Protein AF-A0A537FH44-F1 (afdb_monomer_lite)

pLDDT: mean 75.73, std 8.75, range [40.81, 87.25]

Radius of gyration: 15.37 Å; chains: 1; bounding box: 27×16×46 Å

Sequence (66 aa):
MHRPDRIGALVLTFAVIALYIGVANFLNWLSLASLPLGTVDALPIMVIDAAFLNLYVIRQRKRAQN

Structure (mmCIF, N/CA/C/O backbone):
data_AF-A0A537FH44-F1
#
_entry.id   AF-A0A537FH44-F1
#
loop_
_atom_site.group_PDB
_atom_site.id
_atom_site.type_symbol
_atom_site.label_atom_id
_atom_site.label_alt_id
_atom_site.label_comp_id
_atom_site.label_asym_id
_atom_site.label_entity_id
_atom_site.label_seq_id
_atom_site.pdbx_PDB_ins_code
_atom_site.Cartn_x
_atom_site.Cartn_y
_atom_site.Cartn_z
_atom_site.occupancy
_atom_site.B_iso_or_equiv
_atom_site.auth_seq_id
_atom_site.auth_comp_id
_atom_site.auth_asym_id
_atom_site.auth_atom_id
_atom_site.pdbx_PDB_model_num
ATOM 1 N N . MET A 1 1 ? -0.142 -9.064 29.784 1.00 40.81 1 MET A N 1
ATOM 2 C CA . MET A 1 1 ? 0.120 -9.578 28.419 1.00 40.81 1 MET A CA 1
ATOM 3 C C . MET A 1 1 ? -0.701 -8.769 27.420 1.00 40.81 1 MET A C 1
ATOM 5 O O . MET A 1 1 ? -1.901 -8.985 27.310 1.00 40.81 1 MET A O 1
ATOM 9 N N . HIS A 1 2 ? -0.080 -7.787 26.762 1.00 56.19 2 HIS A N 1
ATOM 10 C CA . HIS A 1 2 ? -0.722 -6.954 25.742 1.00 56.19 2 HIS A CA 1
ATOM 11 C C . HIS A 1 2 ? -0.905 -7.824 24.490 1.00 56.19 2 HIS A C 1
ATOM 13 O O . HIS A 1 2 ? 0.076 -8.186 23.844 1.00 56.19 2 HIS A O 1
ATOM 19 N N . ARG A 1 3 ? -2.134 -8.276 24.206 1.00 58.78 3 ARG A N 1
ATOM 20 C CA . ARG A 1 3 ? -2.397 -9.033 22.976 1.00 58.78 3 ARG A CA 1
ATOM 21 C C . ARG A 1 3 ? -2.118 -8.087 21.805 1.00 58.78 3 ARG A C 1
ATOM 23 O O . ARG A 1 3 ? -2.733 -7.022 21.784 1.00 58.78 3 ARG A O 1
ATOM 30 N N . PRO A 1 4 ? -1.225 -8.431 20.861 1.00 57.62 4 PRO A N 1
ATOM 31 C CA . PRO A 1 4 ? -1.022 -7.597 19.687 1.00 57.62 4 PRO A CA 1
ATOM 32 C C . PRO A 1 4 ? -2.367 -7.475 18.975 1.00 57.62 4 PRO A C 1
ATOM 34 O O . PRO A 1 4 ? -3.044 -8.485 18.746 1.00 57.62 4 PRO A O 1
ATOM 37 N N . ASP A 1 5 ? -2.793 -6.240 18.710 1.00 69.88 5 ASP A N 1
ATOM 38 C CA . ASP A 1 5 ? -4.075 -5.968 18.072 1.00 69.88 5 ASP A CA 1
ATOM 39 C C . ASP A 1 5 ? -3.990 -6.479 16.628 1.00 69.88 5 ASP A C 1
ATOM 41 O O . ASP A 1 5 ? -3.516 -5.795 15.722 1.00 69.88 5 ASP A O 1
ATOM 45 N N . ARG A 1 6 ? -4.369 -7.750 16.430 1.00 72.06 6 ARG A N 1
ATOM 46 C CA . ARG A 1 6 ? -4.261 -8.478 15.154 1.00 72.06 6 ARG A CA 1
ATOM 47 C C . ARG A 1 6 ? -4.928 -7.726 14.005 1.00 72.06 6 ARG A C 1
ATOM 49 O O . ARG A 1 6 ? -4.519 -7.872 12.860 1.00 72.06 6 ARG A O 1
ATOM 56 N N . ILE A 1 7 ? -5.935 -6.913 14.319 1.00 74.56 7 ILE A N 1
ATOM 57 C CA . ILE A 1 7 ? -6.626 -6.073 13.344 1.00 74.56 7 ILE A CA 1
ATOM 58 C C . ILE A 1 7 ? -5.743 -4.905 12.902 1.00 74.56 7 ILE A C 1
ATOM 60 O O . ILE A 1 7 ? -5.681 -4.629 11.712 1.00 74.56 7 ILE A O 1
ATOM 64 N N . GLY A 1 8 ? -5.020 -4.261 13.821 1.00 72.00 8 GLY A N 1
ATOM 65 C CA . GLY A 1 8 ? -4.073 -3.198 13.472 1.00 72.00 8 GLY A CA 1
ATOM 66 C C . GLY A 1 8 ? -2.930 -3.709 12.591 1.00 72.00 8 GLY A C 1
ATOM 67 O O . GLY A 1 8 ? -2.564 -3.053 11.622 1.00 72.00 8 GLY A O 1
ATOM 68 N N . ALA A 1 9 ? -2.428 -4.917 12.870 1.00 79.00 9 ALA A N 1
ATOM 69 C CA . ALA A 1 9 ? -1.414 -5.559 12.032 1.00 79.00 9 ALA A CA 1
ATOM 70 C C . ALA A 1 9 ? -1.932 -5.854 10.613 1.00 79.00 9 ALA A C 1
ATOM 72 O O . ALA A 1 9 ? -1.242 -5.559 9.644 1.00 79.00 9 ALA A O 1
ATOM 73 N N . LEU A 1 10 ? -3.163 -6.366 10.484 1.00 79.12 10 LEU A N 1
ATOM 74 C CA . LEU A 1 10 ? -3.804 -6.600 9.184 1.00 79.12 10 LEU A CA 1
ATOM 75 C C . LEU A 1 10 ? -3.960 -5.309 8.376 1.00 79.12 10 LEU A C 1
ATOM 77 O O . LEU A 1 10 ? -3.600 -5.282 7.205 1.00 79.12 10 LEU A O 1
ATOM 81 N N . VAL A 1 11 ? -4.450 -4.238 9.004 1.00 78.19 11 VAL A N 1
ATOM 82 C CA . VAL A 1 11 ? -4.612 -2.931 8.347 1.00 78.19 11 VAL A CA 1
ATOM 83 C C . VAL A 1 11 ? -3.264 -2.384 7.882 1.00 78.19 11 VAL A C 1
ATOM 85 O O . VAL A 1 11 ? -3.161 -1.892 6.764 1.00 78.19 11 VAL A O 1
ATOM 88 N N . LEU A 1 12 ? -2.214 -2.522 8.696 1.00 80.75 12 LEU A N 1
ATOM 89 C CA . LEU A 1 12 ? -0.870 -2.102 8.311 1.00 80.75 12 LEU A CA 1
ATOM 90 C C . LEU A 1 12 ? -0.348 -2.898 7.107 1.00 80.75 12 LEU A C 1
ATOM 92 O O . LEU A 1 12 ? 0.202 -2.311 6.181 1.00 80.75 12 LEU A O 1
ATOM 96 N N . THR A 1 13 ? -0.531 -4.221 7.094 1.00 81.75 13 THR A N 1
ATOM 97 C CA . THR A 1 13 ? -0.127 -5.060 5.958 1.00 81.75 13 THR A CA 1
ATOM 98 C C . THR A 1 13 ? -0.852 -4.655 4.678 1.00 81.75 13 THR A C 1
ATOM 100 O O . THR A 1 13 ? -0.211 -4.512 3.641 1.00 81.75 13 THR A O 1
ATOM 103 N N . PHE A 1 14 ? -2.163 -4.423 4.754 1.00 80.44 14 PHE A N 1
ATOM 104 C CA . PHE A 1 14 ? -2.958 -3.967 3.615 1.00 80.44 14 PHE A CA 1
ATOM 105 C C . PHE A 1 14 ? -2.493 -2.600 3.094 1.00 80.44 14 PHE A C 1
ATOM 107 O O . PHE A 1 14 ? -2.222 -2.475 1.900 1.00 80.44 14 PHE A O 1
ATOM 114 N N . ALA A 1 15 ? -2.241 -1.641 3.988 1.00 80.88 15 ALA A N 1
ATOM 115 C CA . ALA A 1 15 ? -1.724 -0.325 3.620 1.00 80.88 15 ALA A CA 1
ATOM 116 C C . ALA A 1 15 ? -0.348 -0.401 2.929 1.00 80.88 15 ALA A C 1
ATOM 118 O O . ALA A 1 15 ? -0.098 0.298 1.948 1.00 80.88 15 ALA A O 1
ATOM 119 N N . VAL A 1 16 ? 0.552 -1.270 3.406 1.00 85.62 16 VAL A N 1
ATOM 120 C CA . VAL A 1 16 ? 1.873 -1.477 2.782 1.00 85.62 16 VAL A CA 1
ATOM 121 C C . VAL A 1 16 ? 1.736 -2.082 1.382 1.00 85.62 16 VAL A C 1
ATOM 123 O O . VAL A 1 16 ? 2.433 -1.656 0.462 1.00 85.62 16 VAL A O 1
ATOM 126 N N . ILE A 1 17 ? 0.824 -3.042 1.197 1.00 83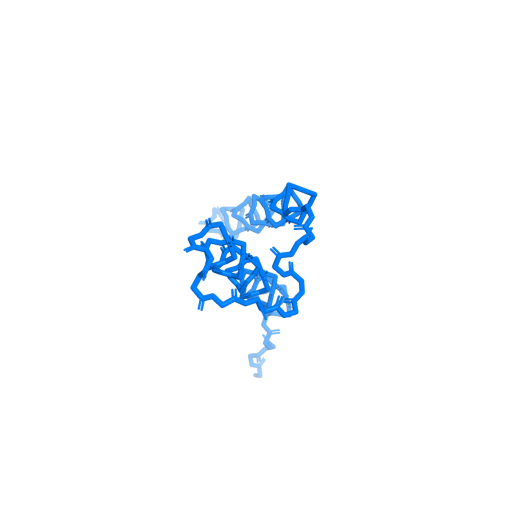.38 17 ILE A N 1
ATOM 127 C CA . ILE A 1 17 ? 0.552 -3.647 -0.114 1.00 83.38 17 ILE A CA 1
ATOM 128 C C . ILE A 1 17 ? -0.019 -2.602 -1.081 1.00 83.38 17 ILE A C 1
ATOM 130 O O . ILE A 1 17 ? 0.444 -2.504 -2.218 1.00 83.38 17 ILE A O 1
ATOM 134 N N . ALA A 1 18 ? -0.980 -1.792 -0.634 1.00 79.81 18 ALA A N 1
ATOM 135 C CA . ALA A 1 18 ? -1.565 -0.734 -1.450 1.00 79.81 18 ALA A CA 1
ATOM 136 C C . ALA A 1 18 ? -0.520 0.314 -1.860 1.00 79.81 18 ALA A C 1
ATOM 138 O O . ALA A 1 18 ? -0.462 0.707 -3.027 1.00 79.81 18 ALA A O 1
ATOM 139 N N . LEU A 1 19 ? 0.356 0.708 -0.929 1.00 83.94 19 LEU A N 1
ATOM 140 C CA . LEU A 1 19 ? 1.459 1.623 -1.207 1.00 83.94 19 LEU A CA 1
ATOM 141 C C . LEU A 1 19 ? 2.418 1.050 -2.260 1.00 83.94 19 LEU A C 1
ATOM 143 O O . LEU A 1 19 ? 2.769 1.752 -3.206 1.00 83.94 19 LEU A O 1
ATOM 1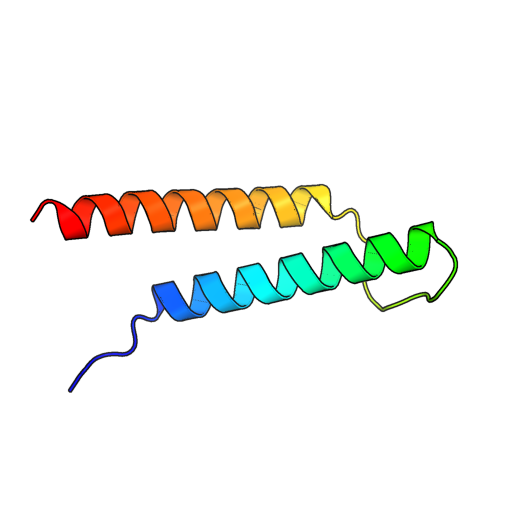47 N N . TYR A 1 20 ? 2.810 -0.222 -2.129 1.00 84.94 20 TYR A N 1
ATOM 148 C CA . TYR A 1 20 ? 3.682 -0.891 -3.098 1.00 84.94 20 TYR A CA 1
ATOM 149 C C . TYR A 1 20 ? 3.083 -0.873 -4.507 1.00 84.94 20 TYR A C 1
ATOM 151 O O . TYR A 1 20 ? 3.764 -0.503 -5.460 1.00 84.94 20 TYR A O 1
ATOM 159 N N . ILE A 1 21 ? 1.803 -1.223 -4.635 1.00 81.75 21 ILE A N 1
ATOM 160 C CA . ILE A 1 21 ? 1.124 -1.297 -5.934 1.00 81.75 21 ILE A CA 1
ATOM 161 C C . ILE A 1 21 ? 0.958 0.096 -6.544 1.00 81.75 21 ILE A C 1
ATOM 163 O O . ILE A 1 21 ? 1.197 0.273 -7.737 1.00 81.75 21 ILE A O 1
ATOM 167 N N . GLY A 1 22 ? 0.633 1.105 -5.730 1.00 80.56 22 GLY A N 1
ATOM 168 C CA . GLY A 1 22 ? 0.583 2.496 -6.180 1.00 80.56 22 GLY A CA 1
ATOM 169 C C . GLY A 1 22 ? 1.929 2.980 -6.727 1.00 80.56 22 GLY A C 1
ATOM 170 O O . GLY A 1 22 ? 1.984 3.546 -7.818 1.00 80.56 22 GLY A O 1
ATOM 171 N N . VAL A 1 23 ? 3.025 2.702 -6.014 1.00 84.50 23 VAL A N 1
ATOM 172 C CA . VAL A 1 23 ? 4.385 3.053 -6.456 1.00 84.50 23 VAL A CA 1
ATOM 173 C C . VAL A 1 23 ? 4.780 2.276 -7.713 1.00 84.50 23 VAL A C 1
ATOM 175 O O . VAL A 1 23 ? 5.319 2.867 -8.646 1.00 84.50 23 VAL A O 1
ATOM 178 N N . ALA A 1 24 ? 4.482 0.977 -7.778 1.00 84.19 24 ALA A N 1
ATOM 179 C CA . ALA A 1 24 ? 4.765 0.142 -8.943 1.00 84.19 24 ALA A CA 1
ATOM 180 C C . ALA A 1 24 ? 4.035 0.642 -10.200 1.00 84.19 24 ALA A C 1
ATOM 182 O O . ALA A 1 24 ? 4.660 0.771 -11.253 1.00 84.19 24 ALA A O 1
ATOM 183 N N . ASN A 1 25 ? 2.750 0.993 -10.081 1.00 81.56 25 ASN A N 1
ATOM 184 C CA . ASN A 1 25 ? 1.975 1.578 -11.178 1.00 81.56 25 ASN A CA 1
ATOM 185 C C . ASN A 1 25 ? 2.507 2.954 -11.585 1.00 81.56 25 ASN A C 1
ATOM 187 O O . ASN A 1 25 ? 2.602 3.240 -12.775 1.00 81.56 25 ASN A O 1
ATOM 191 N N . PHE A 1 26 ? 2.8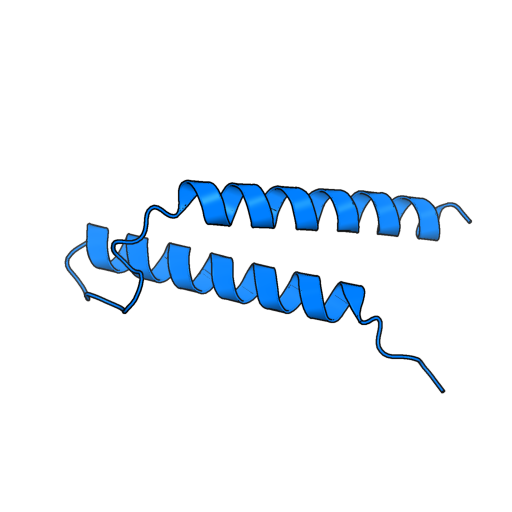91 3.798 -10.625 1.00 82.75 26 PHE A N 1
ATOM 192 C CA . PHE A 1 26 ? 3.447 5.119 -10.918 1.00 82.75 26 PHE A CA 1
ATOM 193 C C . PHE A 1 26 ? 4.781 5.034 -11.674 1.00 82.75 26 PHE A C 1
ATOM 195 O O . PHE A 1 26 ? 4.981 5.728 -12.670 1.00 82.75 26 PHE A O 1
ATOM 202 N N . LEU A 1 27 ? 5.676 4.140 -11.244 1.00 86.06 27 LEU A N 1
ATOM 203 C CA . LEU A 1 27 ? 6.961 3.906 -11.908 1.00 86.06 27 LEU A CA 1
ATOM 204 C C . LEU A 1 27 ? 6.790 3.305 -13.307 1.00 86.06 27 LEU A C 1
ATOM 206 O O . LEU A 1 27 ? 7.526 3.685 -14.221 1.00 86.06 27 LEU A O 1
ATOM 210 N N . ASN A 1 28 ? 5.806 2.419 -13.483 1.00 83.62 28 ASN A N 1
ATOM 211 C CA . ASN A 1 28 ? 5.472 1.857 -14.787 1.00 83.62 28 ASN A CA 1
ATOM 212 C C . ASN A 1 28 ? 4.866 2.917 -15.724 1.00 83.62 28 ASN A C 1
ATOM 214 O O . ASN A 1 28 ? 5.263 3.016 -16.880 1.00 83.62 28 ASN A O 1
ATOM 218 N N . TRP A 1 29 ? 3.967 3.770 -15.222 1.00 81.06 29 TRP A N 1
ATOM 219 C CA . TRP A 1 29 ? 3.382 4.870 -15.996 1.00 81.06 29 TRP A CA 1
ATOM 220 C C . TRP A 1 29 ? 4.443 5.853 -16.507 1.00 81.06 29 TRP A C 1
ATOM 222 O O . TRP A 1 29 ? 4.388 6.285 -17.656 1.00 81.06 29 TRP A O 1
ATOM 232 N N . LEU A 1 30 ? 5.462 6.137 -15.691 1.00 87.25 30 LEU A N 1
ATOM 233 C CA . LEU A 1 30 ? 6.619 6.942 -16.092 1.00 87.25 30 LEU A CA 1
ATOM 234 C C . LEU A 1 30 ? 7.631 6.182 -16.971 1.00 87.25 30 LEU A C 1
ATOM 236 O O . LEU A 1 30 ? 8.639 6.761 -17.367 1.00 87.25 30 LEU A O 1
ATOM 240 N N . SER A 1 31 ? 7.395 4.898 -17.268 1.00 83.94 31 SER A N 1
ATOM 241 C CA . SER A 1 31 ? 8.326 4.006 -17.980 1.00 83.94 31 SER A CA 1
ATOM 242 C C . SER A 1 31 ? 9.727 3.938 -17.351 1.00 83.94 31 SER A C 1
ATOM 244 O O . SER A 1 31 ? 10.710 3.656 -18.033 1.00 83.94 31 SER A O 1
ATOM 246 N N . LEU A 1 32 ? 9.834 4.194 -16.042 1.00 82.88 32 LEU A N 1
ATOM 247 C CA . LEU A 1 32 ? 11.106 4.210 -15.312 1.00 82.88 32 LEU A CA 1
ATOM 248 C C . LEU A 1 32 ? 11.533 2.805 -14.881 1.00 82.88 32 LEU A C 1
ATOM 250 O O . LEU A 1 32 ? 12.721 2.491 -14.875 1.00 82.88 32 LEU A O 1
ATOM 254 N N . ALA A 1 33 ? 10.568 1.967 -14.497 1.00 77.44 33 ALA A N 1
ATOM 255 C CA . ALA A 1 33 ? 10.800 0.584 -14.098 1.00 77.44 33 ALA A CA 1
ATOM 256 C C . ALA A 1 33 ? 9.501 -0.230 -14.177 1.00 77.44 33 ALA A C 1
ATOM 258 O O . ALA A 1 33 ? 8.445 0.250 -13.765 1.00 77.44 33 ALA A O 1
ATOM 259 N N . SER A 1 34 ? 9.584 -1.487 -14.626 1.00 74.06 34 SER A N 1
ATOM 260 C CA . SER A 1 34 ? 8.470 -2.436 -14.522 1.00 74.06 34 SER A CA 1
ATOM 261 C C . SER A 1 34 ? 8.650 -3.303 -13.279 1.00 74.06 34 SER A C 1
ATOM 263 O O . SER A 1 34 ? 9.462 -4.233 -13.262 1.00 74.06 34 SER A O 1
ATOM 265 N N . LEU A 1 35 ? 7.905 -2.995 -12.222 1.00 76.94 35 LEU A N 1
A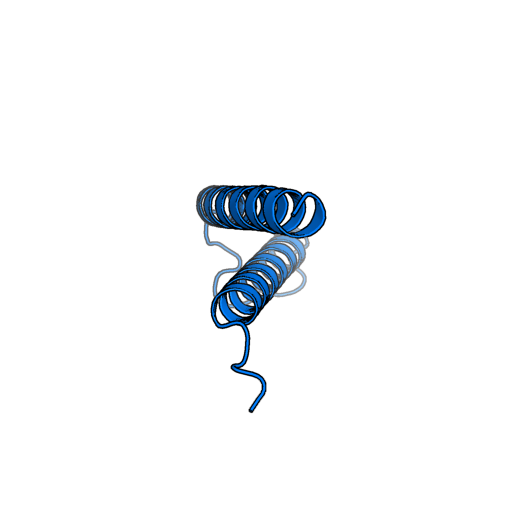TOM 266 C CA . LEU A 1 35 ? 7.859 -3.843 -11.035 1.00 76.94 35 LEU A CA 1
ATOM 267 C C . LEU A 1 35 ? 6.761 -4.908 -11.168 1.00 76.94 35 LEU A C 1
ATOM 269 O O . LEU A 1 35 ? 5.758 -4.675 -11.852 1.00 76.94 35 LEU A O 1
ATOM 273 N N . PRO A 1 36 ? 6.917 -6.069 -10.502 1.00 71.56 36 PRO A N 1
ATOM 274 C CA . PRO A 1 36 ? 5.844 -7.047 -10.374 1.00 71.56 36 PRO A CA 1
ATOM 275 C C . PRO A 1 36 ? 4.571 -6.360 -9.879 1.00 71.56 36 PRO A C 1
ATOM 277 O O . PRO A 1 36 ? 4.631 -5.527 -8.981 1.00 71.56 36 PRO A O 1
ATOM 280 N N . LEU A 1 37 ? 3.423 -6.702 -10.465 1.00 68.31 37 LEU A N 1
ATOM 281 C CA . LEU A 1 37 ? 2.122 -6.092 -10.157 1.00 68.31 37 LEU A CA 1
ATOM 282 C C . LEU A 1 37 ? 1.952 -4.620 -10.597 1.00 68.31 37 LEU A C 1
ATOM 284 O O . LEU A 1 37 ? 0.869 -4.080 -10.414 1.00 68.31 37 LEU A O 1
ATOM 288 N N . GLY A 1 38 ? 2.943 -3.988 -11.240 1.00 65.56 38 GLY A N 1
ATOM 289 C CA . GLY A 1 38 ? 2.848 -2.613 -11.771 1.00 65.56 38 GLY A CA 1
ATOM 290 C C . GLY A 1 38 ? 1.978 -2.449 -13.028 1.00 65.56 38 GLY A C 1
ATOM 291 O O . GLY A 1 38 ? 1.900 -1.365 -13.600 1.00 65.56 38 GLY A O 1
ATOM 292 N N . THR A 1 39 ? 1.364 -3.532 -13.502 1.00 67.12 39 THR A N 1
ATOM 293 C CA . THR A 1 39 ? 0.338 -3.552 -14.559 1.00 67.12 39 THR A CA 1
ATOM 294 C C . THR A 1 39 ? -1.009 -4.041 -14.036 1.00 67.12 39 THR A C 1
ATOM 296 O O . THR A 1 39 ? -1.971 -4.128 -14.798 1.00 67.12 39 THR A O 1
ATOM 299 N N . VAL A 1 40 ? -1.081 -4.403 -12.751 1.00 69.12 40 VAL A N 1
ATOM 300 C CA . VAL A 1 40 ? -2.326 -4.854 -12.143 1.00 69.12 40 VAL A CA 1
ATOM 301 C C . VAL A 1 40 ? -3.195 -3.633 -11.928 1.00 69.12 40 VAL A C 1
ATOM 303 O O . VAL A 1 40 ? -2.758 -2.615 -11.383 1.00 69.12 40 VAL A O 1
ATOM 306 N N . ASP A 1 41 ? -4.439 -3.755 -12.376 1.00 68.00 41 ASP A N 1
ATOM 307 C CA . ASP A 1 41 ? -5.444 -2.730 -12.176 1.00 68.00 41 ASP A CA 1
ATOM 308 C C . ASP A 1 41 ? -5.572 -2.492 -10.665 1.00 68.00 41 ASP A C 1
ATOM 310 O O . ASP A 1 41 ? -5.976 -3.381 -9.915 1.00 68.00 41 ASP A O 1
ATOM 314 N N . ALA A 1 42 ? -5.106 -1.335 -10.189 1.00 68.50 42 ALA A N 1
ATOM 315 C CA . ALA A 1 42 ? -4.973 -1.060 -8.756 1.00 68.50 42 ALA A CA 1
ATOM 316 C C . ALA A 1 42 ? -6.299 -0.639 -8.118 1.00 68.50 42 ALA A C 1
ATOM 318 O O . ALA A 1 42 ? -6.416 -0.621 -6.893 1.00 68.50 42 ALA A O 1
ATOM 319 N N . LEU A 1 43 ? -7.307 -0.330 -8.940 1.00 70.25 43 LEU A N 1
ATOM 320 C CA . LEU A 1 43 ? -8.629 0.106 -8.500 1.00 70.25 43 LEU A CA 1
ATOM 321 C C . LEU A 1 43 ? -9.305 -0.875 -7.524 1.00 70.25 43 LEU A C 1
ATOM 323 O O . LEU A 1 43 ? -9.731 -0.425 -6.460 1.00 70.25 43 LEU A O 1
ATOM 327 N N . PRO A 1 44 ? -9.371 -2.198 -7.779 1.00 71.19 44 PRO A N 1
ATOM 328 C CA . PRO A 1 44 ? -10.000 -3.142 -6.855 1.00 71.19 44 PRO A CA 1
ATOM 329 C C . PRO A 1 44 ? -9.256 -3.210 -5.517 1.00 71.19 44 PRO A C 1
ATOM 331 O O . PRO A 1 44 ? -9.875 -3.322 -4.462 1.00 71.19 44 PRO A O 1
ATOM 334 N N . ILE A 1 45 ? -7.927 -3.103 -5.554 1.00 70.81 45 ILE A N 1
ATOM 335 C CA . ILE A 1 45 ? -7.063 -3.189 -4.374 1.00 70.81 45 ILE A CA 1
ATOM 336 C C . ILE A 1 45 ? -7.202 -1.927 -3.523 1.00 70.81 45 ILE A C 1
ATOM 338 O O . ILE A 1 45 ? -7.384 -2.032 -2.314 1.00 70.81 45 ILE A O 1
ATOM 342 N N . MET A 1 46 ? -7.216 -0.747 -4.150 1.00 70.75 46 MET A N 1
ATOM 343 C CA . MET A 1 46 ? -7.506 0.520 -3.476 1.00 70.75 46 MET A CA 1
ATOM 344 C C . MET A 1 46 ? -8.899 0.532 -2.842 1.00 70.75 46 MET A C 1
ATOM 346 O O . MET A 1 46 ? -9.050 1.021 -1.726 1.00 70.75 46 MET A O 1
ATOM 350 N N . VAL A 1 47 ? -9.918 -0.013 -3.517 1.00 76.94 47 VAL A N 1
ATOM 351 C CA . VAL A 1 47 ? -11.285 -0.093 -2.971 1.00 76.94 47 VAL A CA 1
ATOM 352 C C . VAL A 1 47 ? -11.334 -0.992 -1.736 1.00 76.94 47 VAL A C 1
ATOM 354 O O . VAL A 1 47 ? -11.938 -0.618 -0.729 1.00 76.94 47 VAL A O 1
ATOM 357 N N . ILE A 1 48 ? -10.679 -2.156 -1.788 1.00 76.62 48 ILE A N 1
ATOM 358 C CA . ILE A 1 48 ? -10.581 -3.066 -0.642 1.00 76.62 48 ILE A CA 1
ATOM 359 C C . ILE A 1 48 ? -9.850 -2.375 0.514 1.00 76.62 48 ILE A C 1
ATOM 361 O O . ILE A 1 48 ? -10.359 -2.364 1.635 1.00 76.62 48 ILE A O 1
ATOM 365 N N . ASP A 1 49 ? -8.705 -1.749 0.244 1.00 74.50 49 ASP A N 1
ATOM 366 C CA . ASP A 1 49 ? -7.901 -1.075 1.264 1.00 74.50 49 ASP A CA 1
ATOM 367 C C . ASP A 1 49 ? -8.675 0.076 1.927 1.00 74.50 49 ASP A C 1
ATOM 369 O O . ASP A 1 49 ? -8.786 0.138 3.153 1.00 74.50 49 ASP A O 1
ATOM 373 N N . ALA A 1 50 ? -9.346 0.916 1.132 1.00 77.31 50 ALA A N 1
ATOM 374 C CA . ALA A 1 50 ? -10.198 1.997 1.624 1.00 77.31 50 ALA A CA 1
ATOM 375 C C . ALA A 1 50 ? -11.375 1.490 2.477 1.00 77.31 50 ALA A C 1
ATOM 377 O O . ALA A 1 50 ? -11.736 2.126 3.474 1.00 77.31 50 ALA A O 1
ATOM 378 N N . ALA A 1 51 ? -11.969 0.344 2.126 1.00 80.6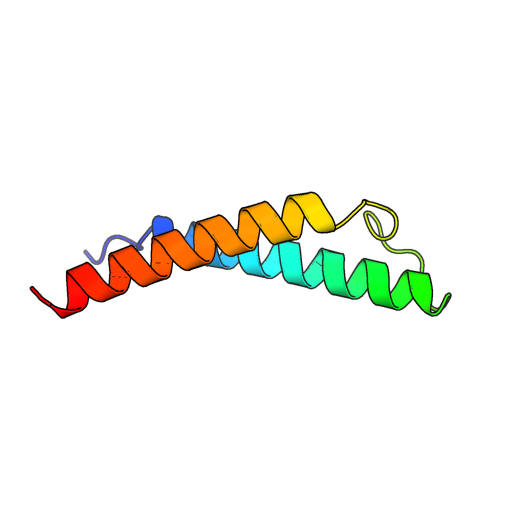2 51 ALA A N 1
ATOM 379 C CA . ALA A 1 51 ? -13.032 -0.272 2.915 1.00 80.62 51 ALA A CA 1
ATOM 380 C C . ALA A 1 51 ? -12.509 -0.769 4.274 1.00 80.62 51 ALA A C 1
ATOM 382 O O . ALA A 1 51 ? -13.129 -0.506 5.310 1.00 80.62 51 ALA A O 1
ATOM 383 N N . PHE A 1 52 ? -11.347 -1.431 4.292 1.00 80.31 52 PHE A N 1
ATOM 384 C CA . PHE A 1 52 ? -10.698 -1.890 5.523 1.00 80.31 52 PHE A CA 1
ATOM 385 C C . PHE A 1 52 ? -10.272 -0.727 6.424 1.00 80.31 52 PHE A C 1
ATOM 387 O O . PHE A 1 52 ? -10.523 -0.770 7.632 1.00 80.31 52 PHE A O 1
ATOM 394 N N . LEU A 1 53 ? -9.697 0.334 5.854 1.00 78.81 53 LEU A N 1
ATOM 395 C CA . LEU A 1 53 ? -9.322 1.547 6.583 1.00 78.81 53 LEU A CA 1
ATOM 396 C C . LEU A 1 53 ? -10.544 2.235 7.196 1.00 78.81 53 LEU A C 1
ATOM 398 O O . LEU A 1 53 ? -10.517 2.580 8.377 1.00 78.81 53 LEU A O 1
ATOM 402 N N . ASN A 1 54 ? -11.647 2.366 6.453 1.00 82.50 54 ASN A N 1
ATOM 403 C CA . ASN A 1 54 ? -12.887 2.927 6.994 1.00 82.50 54 ASN A CA 1
ATOM 404 C C . ASN A 1 54 ? -13.448 2.086 8.144 1.00 82.50 54 ASN A C 1
ATOM 406 O O . ASN A 1 54 ? -13.782 2.625 9.200 1.00 82.50 54 ASN A O 1
ATOM 410 N N . LEU A 1 55 ? -13.510 0.761 7.980 1.00 81.00 55 LEU A N 1
ATOM 411 C CA . LEU A 1 55 ? -13.951 -0.150 9.039 1.00 81.00 55 LEU A CA 1
ATOM 412 C C . LEU A 1 55 ? -13.065 -0.042 10.286 1.00 81.00 55 LEU A C 1
ATOM 414 O O . LEU A 1 55 ? -13.572 -0.043 11.412 1.00 81.00 55 LEU A O 1
ATOM 418 N N . TYR A 1 56 ? -11.751 0.095 10.099 1.00 79.88 56 TYR A N 1
ATOM 419 C CA . TYR A 1 56 ? -10.806 0.294 11.190 1.00 79.88 56 TYR A CA 1
ATOM 420 C C . TYR A 1 56 ? -11.026 1.626 11.911 1.00 79.88 56 TYR A C 1
ATOM 422 O O . TYR A 1 56 ? -11.124 1.642 13.139 1.00 79.88 56 TYR A O 1
ATOM 430 N N . VAL A 1 57 ? -11.180 2.727 11.172 1.00 81.06 57 VAL A N 1
ATOM 431 C CA . VAL A 1 57 ? -11.444 4.060 11.735 1.00 81.06 57 VAL A CA 1
ATOM 432 C C . VAL A 1 57 ? -12.763 4.075 12.509 1.00 81.06 57 VAL A C 1
ATOM 434 O O . VAL A 1 57 ? -12.805 4.573 13.635 1.00 81.06 57 VAL A O 1
ATOM 437 N N . ILE A 1 58 ? -13.830 3.474 11.970 1.00 85.25 58 ILE A N 1
ATOM 438 C CA . ILE A 1 58 ? -15.124 3.346 12.661 1.00 85.25 58 ILE A CA 1
ATOM 439 C C . ILE A 1 58 ? -14.960 2.563 13.970 1.00 85.25 58 ILE A C 1
ATOM 441 O O . ILE A 1 58 ? -15.489 2.959 15.013 1.00 85.25 58 ILE A O 1
ATOM 445 N N . ARG A 1 59 ? -14.198 1.463 13.945 1.00 80.50 59 ARG A N 1
ATOM 446 C CA . ARG A 1 59 ? -13.930 0.650 15.135 1.00 80.50 59 ARG A CA 1
ATOM 447 C C . ARG A 1 59 ? -13.095 1.396 16.177 1.00 80.50 59 ARG A C 1
ATOM 449 O O . ARG A 1 59 ? -13.386 1.273 17.366 1.00 80.50 59 ARG A O 1
ATOM 456 N N . GLN A 1 60 ? -12.091 2.165 15.756 1.00 78.81 60 GLN A N 1
ATOM 457 C CA . GLN A 1 60 ? -11.301 3.008 16.655 1.00 78.81 60 GLN A CA 1
ATOM 458 C C . GLN A 1 60 ? -12.162 4.089 17.309 1.00 78.81 60 GLN A C 1
ATOM 460 O O . GLN A 1 60 ? -12.103 4.245 18.525 1.00 78.81 60 GLN A O 1
ATOM 465 N N . ARG A 1 61 ? -13.015 4.777 16.536 1.00 78.31 61 ARG A N 1
ATOM 466 C CA . ARG A 1 61 ? -13.937 5.791 17.073 1.00 78.31 61 ARG A CA 1
ATOM 467 C C . ARG A 1 61 ? -14.860 5.216 18.143 1.00 78.31 61 ARG A C 1
ATOM 469 O O . ARG A 1 61 ? -14.991 5.814 19.203 1.00 78.31 61 ARG A O 1
ATOM 476 N N . LYS A 1 62 ? -15.424 4.023 17.914 1.00 75.94 62 LYS A N 1
ATOM 477 C CA . LYS A 1 62 ? -16.236 3.330 18.929 1.00 75.94 62 LYS A CA 1
ATOM 478 C C . LYS A 1 62 ? -15.451 2.976 20.195 1.00 75.94 62 LYS A C 1
ATOM 480 O O . LYS A 1 62 ? -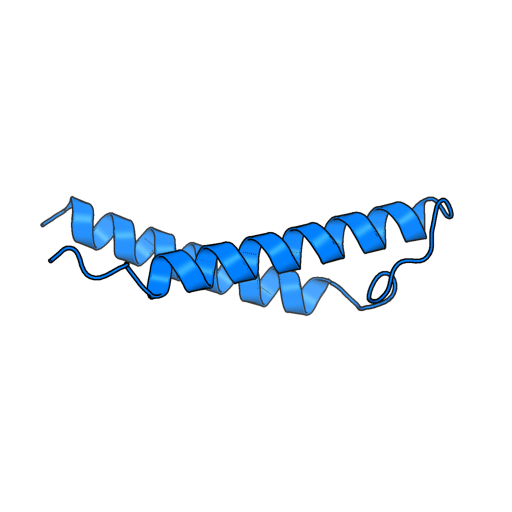16.017 3.039 21.276 1.00 75.94 62 LYS A O 1
ATOM 485 N N . ARG A 1 63 ? -14.170 2.602 20.085 1.00 71.94 63 ARG A N 1
ATOM 486 C CA . ARG A 1 63 ? -13.318 2.337 21.260 1.00 71.94 63 ARG A CA 1
ATOM 487 C C . ARG A 1 63 ? -12.934 3.601 22.029 1.00 71.94 63 ARG A C 1
ATOM 489 O O . ARG A 1 63 ? -12.682 3.487 23.214 1.00 71.94 63 ARG A O 1
ATOM 496 N N . ALA A 1 64 ? -12.864 4.757 21.372 1.00 71.44 64 ALA A N 1
ATOM 497 C CA . ALA A 1 64 ? -12.534 6.032 22.011 1.00 71.44 64 ALA A CA 1
ATOM 498 C C . ALA A 1 64 ? -13.737 6.712 22.698 1.00 71.44 64 ALA A C 1
ATOM 500 O O . ALA A 1 64 ? -13.546 7.672 23.436 1.00 71.44 64 ALA A O 1
ATOM 501 N N . GLN A 1 65 ? -14.964 6.251 22.425 1.00 66.06 65 GLN A N 1
ATOM 502 C CA . GLN A 1 65 ? -16.200 6.738 23.056 1.00 66.06 65 GLN A CA 1
ATOM 503 C C . GLN A 1 65 ? -16.658 5.914 24.270 1.00 66.06 65 GLN A C 1
ATOM 505 O O . GLN A 1 65 ? -17.573 6.355 24.963 1.00 66.06 65 GLN A O 1
ATOM 510 N N . ASN A 1 66 ? -16.055 4.746 24.508 1.00 50.81 66 ASN A N 1
ATOM 511 C CA . ASN A 1 66 ? -16.258 3.922 25.705 1.00 50.81 66 ASN A CA 1
ATOM 512 C C . ASN A 1 66 ? -15.131 4.163 26.708 1.00 50.81 66 ASN A C 1
ATOM 514 O O . ASN A 1 66 ? -15.409 4.029 27.917 1.00 50.81 66 ASN A O 1
#

Secondary structure (DSSP, 8-state):
-----HHHHHHHHHHHHHHHHHHHHHHHHTTS---TTTTS--HHHHHHHHHHHHHHHHHHHHHH--

Foldseek 3Di:
DPDPPVLVVVLVVLVVVLVVQVVQLVCVVVVNDHDVNNPPPSVVSVVVSVVSVVVVVVVVVVVVVD